Protein AF-A0A652KS49-F1 (afdb_monomer_lite)

Radius of gyration: 15.98 Å; chains: 1; bounding box: 36×39×48 Å

Structure (mmCIF, N/CA/C/O backbone):
data_AF-A0A652KS49-F1
#
_entry.id   AF-A0A652KS49-F1
#
loop_
_atom_site.group_PDB
_atom_site.id
_atom_site.type_symbol
_atom_site.label_atom_id
_atom_site.label_alt_id
_atom_site.label_comp_id
_atom_site.label_asym_id
_atom_site.label_entity_id
_atom_site.label_seq_id
_atom_site.pdbx_PDB_ins_code
_atom_site.Cartn_x
_atom_site.Cartn_y
_atom_site.Cartn_z
_atom_site.occupancy
_atom_site.B_iso_or_equiv
_atom_site.auth_seq_id
_atom_site.auth_comp_id
_atom_site.auth_asym_id
_atom_site.auth_atom_id
_atom_site.pdbx_PDB_model_num
ATOM 1 N N . MET A 1 1 ? -0.482 -14.270 -2.697 1.00 92.31 1 MET A N 1
ATOM 2 C CA . MET A 1 1 ? -0.423 -12.805 -2.480 1.00 92.31 1 MET A CA 1
ATOM 3 C C . MET A 1 1 ? 0.896 -12.266 -3.013 1.00 92.31 1 MET A C 1
ATOM 5 O O . MET A 1 1 ? 1.939 -12.823 -2.681 1.00 92.31 1 MET A O 1
ATOM 9 N N . ALA A 1 2 ? 0.855 -11.197 -3.809 1.00 94.56 2 ALA A N 1
ATOM 10 C CA . ALA A 1 2 ? 2.035 -10.402 -4.150 1.00 94.56 2 ALA A CA 1
ATOM 11 C C . ALA A 1 2 ? 2.218 -9.333 -3.062 1.00 94.56 2 ALA A C 1
ATOM 13 O O . ALA A 1 2 ? 1.375 -8.451 -2.933 1.00 94.56 2 ALA A O 1
ATOM 14 N N . SER A 1 3 ? 3.264 -9.439 -2.242 1.00 92.19 3 SER A N 1
ATOM 15 C CA . SER A 1 3 ? 3.553 -8.474 -1.173 1.00 92.19 3 SER A CA 1
ATOM 16 C C . SER A 1 3 ? 4.806 -7.689 -1.525 1.00 92.19 3 SER A C 1
ATOM 18 O O . SER A 1 3 ? 5.804 -8.290 -1.903 1.00 92.19 3 SER A O 1
ATOM 20 N N . VAL A 1 4 ? 4.770 -6.365 -1.393 1.00 91.38 4 VAL A N 1
ATOM 21 C CA . VAL A 1 4 ? 5.808 -5.482 -1.927 1.00 91.38 4 VAL A CA 1
ATOM 22 C C . VAL A 1 4 ? 6.474 -4.649 -0.824 1.00 91.38 4 VAL A C 1
ATOM 24 O O . VAL A 1 4 ? 5.820 -3.770 -0.244 1.00 91.38 4 VAL A O 1
ATOM 27 N N . PRO A 1 5 ? 7.776 -4.881 -0.548 1.00 89.00 5 PRO A N 1
ATOM 28 C CA . PRO A 1 5 ? 8.578 -6.056 -0.923 1.00 89.00 5 PRO A CA 1
ATOM 29 C C . PRO A 1 5 ? 8.339 -7.229 0.038 1.00 89.00 5 PRO A C 1
ATOM 31 O O . PRO A 1 5 ? 8.331 -7.046 1.259 1.00 89.00 5 PRO A O 1
ATOM 34 N N . ALA A 1 6 ? 8.238 -8.449 -0.484 1.00 84.12 6 ALA A N 1
ATOM 35 C CA . ALA A 1 6 ? 8.034 -9.668 0.297 1.00 84.12 6 ALA A CA 1
ATOM 36 C C . ALA A 1 6 ? 9.229 -9.959 1.220 1.00 84.12 6 ALA A C 1
ATOM 38 O O . ALA A 1 6 ? 9.090 -10.551 2.291 1.00 84.12 6 ALA A O 1
ATOM 39 N N . GLY A 1 7 ? 10.423 -9.520 0.821 1.00 82.00 7 GLY A N 1
ATOM 40 C CA . GLY A 1 7 ? 11.660 -9.648 1.574 1.00 82.00 7 GLY A CA 1
ATOM 41 C C . GLY A 1 7 ? 11.792 -8.696 2.765 1.00 82.00 7 GLY A C 1
ATOM 42 O O . GLY A 1 7 ? 12.672 -8.917 3.600 1.00 82.00 7 GLY A O 1
ATOM 43 N N . HIS A 1 8 ? 10.952 -7.660 2.867 1.00 81.25 8 HIS A N 1
ATOM 44 C CA . HIS A 1 8 ? 11.058 -6.668 3.934 1.00 81.25 8 HIS A CA 1
ATOM 45 C C . HIS A 1 8 ? 10.720 -7.286 5.296 1.00 81.25 8 HIS A C 1
ATOM 47 O O . HIS A 1 8 ? 9.736 -8.014 5.413 1.00 81.25 8 HIS A O 1
ATOM 53 N N . VAL A 1 9 ? 11.492 -6.970 6.346 1.00 81.31 9 VAL A N 1
ATOM 54 C CA . VAL A 1 9 ? 11.323 -7.562 7.695 1.00 81.31 9 VAL A CA 1
ATOM 55 C C . VAL A 1 9 ? 9.883 -7.448 8.205 1.00 81.31 9 VAL A C 1
ATOM 57 O O . VAL A 1 9 ? 9.315 -8.402 8.724 1.00 81.31 9 VAL A O 1
ATOM 60 N N . TYR A 1 10 ? 9.261 -6.303 7.959 1.00 82.50 10 TYR A N 1
ATOM 61 C CA . TYR A 1 10 ? 7.886 -6.021 8.344 1.00 82.50 10 TYR A CA 1
ATOM 62 C C . TYR A 1 10 ? 6.847 -6.839 7.576 1.00 82.50 10 TYR A C 1
ATOM 64 O O . TYR A 1 10 ? 5.877 -7.298 8.166 1.00 82.50 10 TYR A O 1
ATOM 72 N N . VAL A 1 11 ? 7.071 -7.068 6.282 1.00 80.38 11 VAL A N 1
ATOM 73 C CA . VAL A 1 11 ? 6.178 -7.877 5.441 1.00 80.38 11 VAL A CA 1
ATOM 74 C C . VAL A 1 11 ? 6.329 -9.361 5.775 1.00 80.38 11 VAL A C 1
ATOM 76 O O . VAL A 1 11 ? 5.332 -10.073 5.879 1.00 80.38 11 VAL A O 1
ATOM 79 N N . ARG A 1 12 ? 7.560 -9.825 6.027 1.00 83.00 12 ARG A N 1
ATOM 80 C CA . ARG A 1 12 ? 7.830 -11.202 6.466 1.00 83.00 12 ARG A CA 1
ATOM 81 C C . ARG A 1 12 ? 7.133 -11.533 7.777 1.00 83.00 12 ARG A C 1
ATOM 83 O O . ARG A 1 12 ? 6.526 -12.590 7.885 1.00 83.00 12 ARG A O 1
ATOM 90 N N . HIS A 1 13 ? 7.182 -10.630 8.752 1.00 81.56 13 HIS A N 1
ATOM 91 C CA . HIS A 1 13 ? 6.558 -10.858 10.055 1.00 81.56 13 HIS A CA 1
ATOM 92 C C . HIS A 1 13 ? 5.041 -10.596 10.072 1.00 81.56 13 HIS A C 1
ATOM 94 O O . HIS A 1 13 ? 4.424 -10.710 11.126 1.00 81.56 13 HIS A O 1
ATOM 100 N N . CYS A 1 14 ? 4.414 -10.297 8.925 1.00 82.00 14 CYS A N 1
ATOM 101 C CA . CYS A 1 14 ? 2.962 -10.444 8.774 1.00 82.00 14 CYS A CA 1
ATOM 102 C C . CYS A 1 14 ? 2.529 -11.913 8.633 1.00 82.00 14 CYS A C 1
ATOM 104 O O . CYS A 1 14 ? 1.330 -12.179 8.688 1.00 82.00 14 CYS A O 1
ATOM 106 N N . ALA A 1 15 ? 3.458 -12.838 8.368 1.00 82.38 15 ALA A N 1
ATOM 107 C CA . ALA A 1 15 ? 3.162 -14.264 8.321 1.00 82.38 15 ALA A CA 1
ATOM 108 C C . ALA A 1 15 ? 3.027 -14.845 9.727 1.00 82.38 15 ALA A C 1
ATOM 110 O O . ALA A 1 15 ? 3.720 -14.421 10.657 1.00 82.38 15 ALA A O 1
ATOM 111 N N . ASP A 1 16 ? 2.165 -15.850 9.856 1.00 79.56 16 ASP A N 1
ATOM 112 C CA . ASP A 1 16 ? 2.148 -16.683 11.052 1.00 79.56 16 ASP A CA 1
ATOM 113 C C . ASP A 1 16 ? 3.528 -17.364 11.220 1.00 79.56 16 ASP A C 1
ATOM 115 O O . ASP A 1 16 ? 4.018 -17.970 10.259 1.00 79.56 16 ASP A O 1
ATOM 119 N N . PRO A 1 17 ? 4.185 -17.257 12.393 1.00 75.94 17 PRO A N 1
ATOM 120 C CA . PRO A 1 17 ? 5.509 -17.840 12.620 1.00 75.94 17 PRO A CA 1
ATOM 121 C C . PRO A 1 17 ? 5.571 -19.357 12.406 1.00 75.94 17 PRO A C 1
ATOM 123 O O . PRO A 1 17 ? 6.627 -19.869 12.033 1.00 75.94 17 PRO A O 1
ATOM 126 N N . ASP A 1 18 ? 4.454 -20.052 12.621 1.00 79.25 18 ASP A N 1
ATOM 127 C CA . ASP A 1 18 ? 4.315 -21.498 12.456 1.00 79.25 18 ASP A CA 1
ATOM 128 C C . ASP A 1 18 ? 3.815 -21.867 11.044 1.00 79.25 18 ASP A C 1
ATOM 130 O O . ASP A 1 18 ? 3.641 -23.044 10.723 1.00 79.25 18 ASP A O 1
ATOM 134 N N . GLY A 1 19 ? 3.603 -20.873 10.171 1.00 78.19 19 GLY A N 1
ATOM 135 C CA . GLY A 1 19 ? 3.150 -21.059 8.790 1.00 78.19 19 GLY A CA 1
ATOM 136 C C . GLY A 1 19 ? 1.683 -21.476 8.668 1.00 78.19 19 GLY A C 1
ATOM 137 O O . GLY A 1 19 ? 1.270 -21.975 7.621 1.00 78.19 19 GLY A O 1
ATOM 138 N N . ALA A 1 20 ? 0.893 -21.290 9.727 1.00 82.19 20 ALA A N 1
ATOM 139 C CA . ALA A 1 20 ? -0.487 -21.760 9.813 1.00 82.19 20 ALA A CA 1
ATOM 140 C C . ALA A 1 20 ? -1.536 -20.778 9.246 1.00 82.19 20 ALA A C 1
ATOM 142 O O . ALA A 1 20 ? -2.730 -21.067 9.306 1.00 82.19 20 ALA A O 1
ATOM 143 N N . ASP A 1 21 ? -1.125 -19.637 8.673 1.00 86.69 21 ASP A N 1
ATOM 144 C CA . ASP A 1 21 ? -2.053 -18.629 8.128 1.00 86.69 21 ASP A CA 1
ATOM 145 C C . ASP A 1 21 ? -2.710 -19.040 6.798 1.00 86.69 21 ASP A C 1
ATOM 147 O O . ASP A 1 21 ? -3.689 -18.421 6.379 1.00 86.69 21 ASP A O 1
ATOM 151 N N . GLY A 1 22 ? -2.187 -20.070 6.123 1.00 87.62 22 GLY A N 1
ATOM 152 C CA . GLY A 1 22 ? -2.655 -20.492 4.800 1.00 87.62 22 GLY A CA 1
ATOM 153 C C . GLY A 1 22 ? -2.377 -19.469 3.690 1.00 87.62 22 GLY A C 1
ATOM 154 O O . GLY A 1 22 ? -2.933 -19.587 2.598 1.00 87.62 22 GLY A O 1
ATOM 155 N N . VAL A 1 23 ? -1.528 -18.464 3.939 1.00 89.75 23 VAL A N 1
ATOM 156 C CA . VAL A 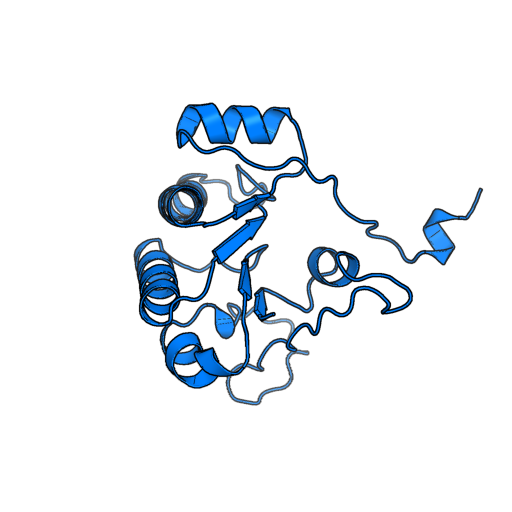1 23 ? -1.238 -17.376 2.998 1.00 89.75 23 VAL A CA 1
ATOM 157 C C . VAL A 1 23 ? 0.097 -17.618 2.298 1.00 89.75 23 VAL A C 1
ATOM 159 O O . VAL A 1 23 ? 1.176 -17.383 2.845 1.00 89.75 23 VAL A O 1
ATOM 162 N N . LEU A 1 24 ? 0.031 -17.989 1.018 1.00 91.06 24 LEU A N 1
ATOM 163 C CA . LEU A 1 24 ? 1.212 -18.033 0.158 1.00 91.06 24 LEU A CA 1
ATOM 164 C C . LEU A 1 24 ? 1.617 -16.615 -0.271 1.00 91.06 24 LEU A C 1
ATOM 166 O O . LEU A 1 24 ? 0.858 -15.911 -0.946 1.00 91.06 24 LEU A O 1
ATOM 170 N N . ARG A 1 25 ? 2.836 -16.207 0.085 1.00 90.62 25 ARG A N 1
ATOM 171 C CA . ARG A 1 25 ? 3.447 -14.943 -0.350 1.00 90.62 25 ARG A CA 1
ATOM 172 C C . ARG A 1 25 ? 4.463 -15.231 -1.448 1.00 90.62 25 ARG A C 1
ATOM 174 O O . ARG A 1 25 ? 5.353 -16.058 -1.260 1.00 90.62 25 ARG A O 1
ATOM 181 N N . LEU A 1 26 ? 4.308 -14.569 -2.592 1.00 92.50 26 LEU A N 1
ATOM 182 C CA . LEU A 1 26 ? 5.242 -14.695 -3.708 1.00 92.50 26 LEU A CA 1
ATOM 183 C C . LEU A 1 26 ? 6.610 -14.128 -3.311 1.00 92.50 26 LEU A C 1
ATOM 185 O O . LEU A 1 26 ? 6.695 -13.146 -2.574 1.00 92.50 26 LEU A O 1
ATOM 189 N N . ALA A 1 27 ? 7.682 -14.750 -3.798 1.00 90.19 27 ALA A N 1
ATOM 190 C CA . ALA A 1 27 ? 9.028 -14.218 -3.621 1.00 90.19 27 ALA A CA 1
ATOM 191 C C . ALA A 1 27 ? 9.223 -12.953 -4.473 1.00 90.19 27 ALA A C 1
ATOM 193 O O . ALA A 1 27 ? 8.671 -12.857 -5.569 1.00 90.19 27 ALA A O 1
ATOM 194 N N . ASP A 1 28 ? 10.048 -12.013 -4.000 1.00 87.50 28 ASP A N 1
ATOM 195 C CA . ASP A 1 28 ? 10.393 -10.820 -4.780 1.00 87.50 28 ASP A CA 1
ATOM 196 C C . ASP A 1 28 ? 11.084 -11.228 -6.098 1.00 87.50 28 ASP A C 1
ATOM 198 O O . ASP A 1 28 ? 12.127 -11.901 -6.054 1.00 87.50 28 ASP A O 1
ATOM 202 N N . PRO A 1 29 ? 10.553 -10.831 -7.274 1.00 85.62 29 PRO A N 1
ATOM 203 C CA . PRO A 1 29 ? 11.194 -11.111 -8.544 1.00 85.62 29 PRO A CA 1
ATOM 204 C C . PRO A 1 29 ? 12.544 -10.405 -8.602 1.00 85.62 29 PRO A C 1
ATOM 206 O O . PRO A 1 29 ? 12.720 -9.284 -8.118 1.00 85.62 29 PRO A O 1
ATOM 209 N N . ARG A 1 30 ? 13.521 -11.067 -9.219 1.00 77.62 30 ARG A N 1
ATOM 210 C CA . ARG A 1 30 ? 14.866 -10.513 -9.376 1.00 77.62 30 ARG A CA 1
ATOM 211 C C . ARG A 1 30 ? 14.904 -9.587 -10.593 1.00 77.62 30 ARG A C 1
ATOM 213 O O . ARG A 1 30 ? 14.567 -10.054 -11.682 1.00 77.62 30 ARG A O 1
ATOM 220 N N . PRO A 1 31 ? 15.382 -8.337 -10.466 1.00 68.44 31 PRO A N 1
ATOM 221 C CA . PRO A 1 31 ? 15.602 -7.480 -11.624 1.00 68.44 31 PRO A CA 1
ATOM 222 C C . PRO A 1 31 ? 16.573 -8.156 -12.604 1.00 68.44 31 PRO A C 1
ATOM 224 O O . PRO A 1 31 ? 17.688 -8.522 -12.225 1.00 68.44 31 PRO A O 1
ATOM 227 N N . ASN A 1 32 ? 16.152 -8.346 -13.858 1.00 63.28 32 ASN A N 1
ATOM 228 C CA . ASN A 1 32 ? 16.978 -8.870 -14.956 1.00 63.28 32 ASN A CA 1
ATOM 229 C C . ASN A 1 32 ? 17.696 -10.211 -14.669 1.00 63.28 32 ASN A C 1
ATOM 231 O O . ASN A 1 32 ? 18.758 -10.475 -15.228 1.00 63.28 32 ASN A O 1
ATOM 235 N N . GLY A 1 33 ? 17.169 -11.051 -13.766 1.00 56.59 33 GLY A N 1
ATOM 236 C CA . GLY A 1 33 ? 17.778 -12.342 -13.405 1.00 56.59 33 GLY A CA 1
ATOM 237 C C . GLY A 1 33 ? 19.082 -12.258 -12.590 1.00 56.59 33 GLY A C 1
ATOM 238 O O . GLY A 1 33 ? 19.685 -13.290 -12.292 1.00 56.59 33 GLY A O 1
ATOM 239 N N . VAL A 1 34 ? 19.515 -11.058 -12.189 1.00 46.44 34 VAL A N 1
ATOM 240 C CA . VAL A 1 34 ? 20.751 -10.830 -11.420 1.00 46.44 34 VAL A CA 1
ATOM 241 C C . VAL A 1 34 ? 20.497 -11.091 -9.922 1.00 46.44 34 VAL A C 1
ATOM 243 O O . VAL A 1 34 ? 19.395 -10.822 -9.435 1.00 46.44 34 VAL A O 1
ATOM 246 N N . PRO A 1 35 ? 21.465 -11.626 -9.145 1.00 44.19 35 PRO A N 1
ATOM 247 C CA . PRO A 1 35 ? 21.273 -11.860 -7.713 1.00 44.19 35 PRO A CA 1
ATOM 248 C C . PRO A 1 35 ? 20.890 -10.575 -6.961 1.00 44.19 35 PRO A C 1
ATOM 250 O O . PRO A 1 35 ? 21.620 -9.585 -7.012 1.00 44.19 35 PRO A O 1
ATOM 253 N N . SER A 1 36 ? 19.795 -10.605 -6.188 1.00 47.12 36 SER A N 1
ATOM 254 C CA . SER A 1 36 ? 19.329 -9.468 -5.365 1.00 47.12 36 SER A CA 1
ATOM 255 C C . SER A 1 36 ? 20.238 -9.159 -4.160 1.00 47.12 36 SER A C 1
ATOM 257 O O . SER A 1 36 ? 19.856 -8.411 -3.265 1.00 47.12 36 SER A O 1
ATOM 259 N N . THR A 1 37 ? 21.434 -9.754 -4.109 1.00 44.31 37 THR A N 1
ATOM 260 C CA . THR A 1 37 ? 22.467 -9.520 -3.092 1.00 44.31 37 THR A CA 1
ATOM 261 C C . THR A 1 37 ? 23.302 -8.272 -3.378 1.00 44.31 37 THR A C 1
ATOM 263 O O . THR A 1 37 ? 24.177 -7.927 -2.586 1.00 44.31 37 THR A O 1
ATOM 266 N N . SER A 1 38 ? 23.080 -7.587 -4.505 1.00 40.66 38 SER A N 1
ATOM 267 C CA . SER A 1 38 ? 23.707 -6.292 -4.759 1.00 40.66 38 SER A CA 1
ATOM 268 C C . SER A 1 38 ? 23.166 -5.251 -3.778 1.00 40.66 38 SER A C 1
ATOM 270 O O . SER A 1 38 ? 21.957 -5.072 -3.696 1.00 40.66 38 SER A O 1
ATOM 272 N N . GLN A 1 39 ? 24.048 -4.486 -3.128 1.00 40.00 39 GLN A N 1
ATOM 273 C CA . GLN A 1 39 ? 23.730 -3.310 -2.290 1.00 40.00 39 GLN A CA 1
ATOM 274 C C . GLN A 1 39 ? 22.968 -2.182 -3.028 1.00 40.00 39 GLN A C 1
ATOM 276 O O . GLN A 1 39 ? 22.803 -1.083 -2.507 1.00 40.00 39 GLN A O 1
ATOM 281 N N . ARG A 1 40 ? 22.547 -2.421 -4.272 1.00 42.50 40 ARG A N 1
ATOM 282 C CA . ARG A 1 40 ? 21.839 -1.479 -5.123 1.00 42.50 40 ARG A CA 1
ATOM 283 C C . ARG A 1 40 ? 20.341 -1.715 -4.921 1.00 42.50 40 ARG A C 1
ATOM 285 O O . ARG A 1 40 ? 19.830 -2.772 -5.282 1.00 42.50 40 ARG A O 1
ATOM 292 N N . TRP A 1 41 ? 19.672 -0.750 -4.297 1.00 53.84 41 TRP A N 1
ATOM 293 C CA . TRP A 1 41 ? 18.221 -0.747 -4.141 1.00 53.84 41 TRP A CA 1
ATOM 294 C C . TRP A 1 41 ? 17.582 -0.518 -5.512 1.00 53.84 41 TRP A C 1
ATOM 296 O O . TRP A 1 41 ? 17.691 0.569 -6.077 1.00 53.84 41 TRP A O 1
ATOM 306 N N . TRP A 1 42 ? 16.966 -1.556 -6.067 1.00 59.50 42 TRP A N 1
ATOM 307 C CA . TRP A 1 42 ? 16.133 -1.447 -7.261 1.00 59.50 42 TRP A CA 1
ATOM 308 C C . TRP A 1 42 ? 14.675 -1.334 -6.819 1.00 59.50 42 TRP A C 1
ATOM 310 O O . TRP A 1 42 ? 14.303 -2.004 -5.849 1.00 59.50 42 TRP A O 1
ATOM 320 N N . PRO A 1 43 ? 13.841 -0.527 -7.498 1.00 71.62 43 PRO A N 1
ATOM 321 C CA . PRO A 1 43 ? 12.413 -0.539 -7.231 1.00 71.62 43 PRO A CA 1
ATOM 322 C C . PRO A 1 43 ? 11.881 -1.974 -7.365 1.00 71.62 43 PRO A C 1
ATOM 324 O O . PRO A 1 43 ? 12.303 -2.679 -8.289 1.00 71.62 43 PRO A O 1
ATOM 327 N N . PRO A 1 44 ? 11.001 -2.437 -6.461 1.00 84.94 44 PRO A N 1
ATOM 328 C CA . PRO A 1 44 ? 10.436 -3.772 -6.565 1.00 84.94 44 PRO A CA 1
ATOM 329 C C . PRO A 1 44 ? 9.798 -3.989 -7.940 1.00 84.94 44 PRO A C 1
ATOM 331 O O . PRO A 1 44 ? 8.960 -3.196 -8.361 1.00 84.94 44 PRO A O 1
ATOM 334 N N . VAL A 1 45 ? 10.177 -5.076 -8.619 1.00 90.75 45 VAL A N 1
ATOM 335 C CA . VAL A 1 45 ? 9.708 -5.405 -9.982 1.00 90.75 45 VAL A CA 1
ATOM 336 C C . VAL A 1 45 ? 8.181 -5.477 -10.049 1.00 90.75 45 VAL A C 1
ATOM 338 O O . VAL A 1 45 ? 7.587 -5.075 -11.038 1.00 90.75 45 VAL A O 1
ATOM 341 N N . MET A 1 46 ? 7.538 -5.917 -8.965 1.00 93.88 46 MET A N 1
ATOM 342 C CA . MET A 1 46 ? 6.079 -5.996 -8.874 1.00 93.88 46 MET A CA 1
ATOM 343 C C . MET A 1 46 ? 5.366 -4.633 -8.974 1.00 93.88 46 MET A C 1
ATOM 345 O O . MET A 1 46 ? 4.153 -4.614 -9.145 1.00 93.88 46 MET A O 1
ATOM 349 N N . LEU A 1 47 ? 6.074 -3.500 -8.842 1.00 94.81 47 LEU A N 1
ATOM 350 C CA . LEU A 1 47 ? 5.493 -2.164 -9.045 1.00 94.81 47 LEU A CA 1
ATOM 351 C C . LEU A 1 47 ? 5.314 -1.806 -10.526 1.00 94.81 47 LEU A C 1
ATOM 353 O O . LEU A 1 47 ? 4.673 -0.800 -10.823 1.00 94.81 47 LEU A O 1
ATOM 357 N N . ASP A 1 48 ? 5.885 -2.595 -11.435 1.00 94.81 48 ASP A N 1
ATOM 358 C CA . ASP A 1 48 ? 5.730 -2.414 -12.871 1.00 94.81 48 ASP A CA 1
ATOM 359 C C . ASP A 1 48 ? 4.332 -2.890 -13.326 1.00 94.81 48 ASP A C 1
ATOM 361 O O . ASP A 1 48 ? 3.972 -4.049 -13.079 1.00 94.81 48 ASP A O 1
ATOM 365 N N . PRO A 1 49 ? 3.527 -2.038 -13.992 1.00 96.56 49 PRO A N 1
ATOM 366 C CA . PRO A 1 49 ? 2.253 -2.445 -14.583 1.00 96.56 49 PRO A CA 1
ATOM 367 C C . PRO A 1 49 ? 2.366 -3.658 -15.517 1.00 96.56 49 PRO A C 1
ATOM 369 O O . PRO A 1 49 ? 1.477 -4.510 -15.498 1.00 96.56 49 PRO A O 1
ATOM 372 N N . ASP A 1 50 ? 3.462 -3.779 -16.274 1.00 96.44 50 ASP A N 1
ATOM 373 C CA . ASP A 1 50 ? 3.664 -4.887 -17.214 1.00 96.44 50 ASP A CA 1
ATOM 374 C C . ASP A 1 50 ? 3.877 -6.215 -16.470 1.00 96.44 50 ASP A C 1
ATOM 376 O O . ASP A 1 50 ? 3.448 -7.278 -16.928 1.00 96.44 50 AS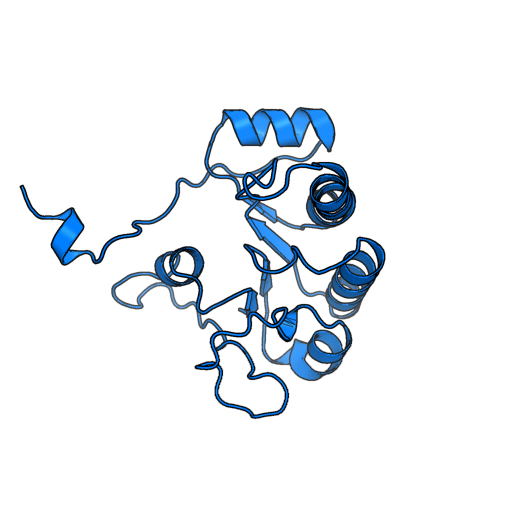P A O 1
ATOM 380 N N . TRP A 1 51 ? 4.478 -6.168 -15.274 1.00 95.69 51 TRP A N 1
ATOM 381 C CA . TRP A 1 51 ? 4.581 -7.339 -14.403 1.00 95.69 51 TRP A CA 1
ATOM 382 C C . TRP A 1 51 ? 3.198 -7.781 -13.922 1.00 95.69 51 TRP A C 1
ATOM 384 O O . TRP A 1 51 ? 2.887 -8.971 -13.941 1.00 95.69 51 TRP A O 1
ATOM 394 N N . VAL A 1 52 ? 2.339 -6.834 -13.531 1.00 97.50 52 VAL A N 1
ATOM 395 C CA . VAL A 1 52 ? 0.955 -7.151 -13.154 1.00 97.50 52 VAL A CA 1
ATOM 396 C C . VAL A 1 52 ? 0.219 -7.789 -14.327 1.00 97.50 52 VAL A C 1
ATOM 398 O O . VAL A 1 52 ? -0.412 -8.825 -14.138 1.00 97.50 52 VAL A O 1
ATOM 401 N N . ASP A 1 53 ? 0.331 -7.229 -15.531 1.00 97.69 53 ASP A N 1
ATOM 402 C CA . ASP A 1 53 ? -0.311 -7.790 -16.721 1.00 97.69 53 ASP A CA 1
ATOM 403 C C . ASP A 1 53 ? 0.128 -9.237 -16.991 1.00 97.69 53 ASP A C 1
ATOM 405 O O . ASP A 1 53 ? -0.719 -10.100 -17.237 1.00 97.69 53 ASP A O 1
ATOM 409 N N . ALA A 1 54 ? 1.425 -9.525 -16.870 1.00 97.19 54 ALA A N 1
ATOM 410 C CA . ALA A 1 54 ? 1.979 -10.854 -17.111 1.00 97.19 54 ALA A CA 1
ATOM 411 C C . ALA A 1 54 ? 1.661 -11.884 -16.009 1.00 97.19 54 ALA A C 1
ATOM 413 O O . ALA A 1 54 ? 1.536 -13.067 -16.313 1.00 97.19 54 ALA A O 1
ATOM 414 N N . HIS A 1 55 ? 1.526 -11.453 -14.751 1.00 96.94 55 HIS A N 1
ATOM 415 C CA . HIS A 1 55 ? 1.476 -12.347 -13.584 1.00 96.94 55 HIS A CA 1
ATOM 416 C C . HIS A 1 55 ? 0.165 -12.277 -12.793 1.00 96.94 55 HIS A C 1
ATOM 418 O O . HIS A 1 55 ? 0.069 -12.854 -11.709 1.00 96.94 55 HIS A O 1
ATOM 424 N N . HIS A 1 56 ? -0.859 -11.575 -13.290 1.00 97.31 56 HIS A N 1
ATOM 425 C CA . HIS A 1 56 ? -2.112 -11.390 -12.556 1.00 97.31 56 HIS A CA 1
ATOM 426 C C . HIS A 1 56 ? -2.756 -12.721 -12.126 1.00 97.31 56 HIS A C 1
ATOM 428 O O . HIS A 1 56 ? -3.354 -12.781 -11.059 1.00 97.31 56 HIS A O 1
ATOM 434 N N . GLU A 1 57 ? -2.620 -13.809 -12.883 1.00 97.62 57 GLU A N 1
ATOM 435 C CA . GLU A 1 57 ? -3.171 -15.123 -12.505 1.00 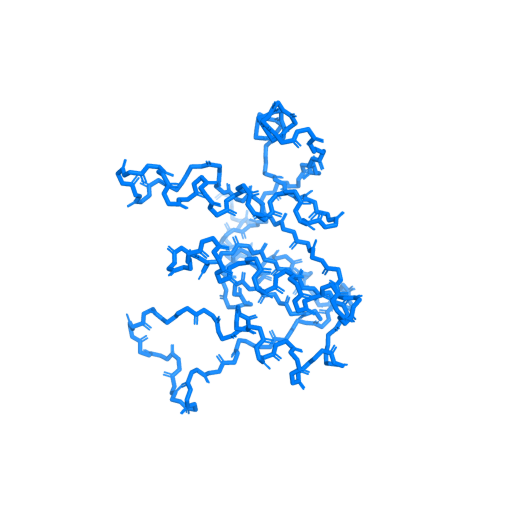97.62 57 GLU A CA 1
ATOM 436 C C . GLU A 1 57 ? -2.431 -15.801 -11.333 1.00 97.62 57 GLU A C 1
ATOM 438 O O . GLU A 1 57 ? -2.965 -16.719 -10.718 1.00 97.62 57 GLU A O 1
ATOM 443 N N . GLU A 1 58 ? -1.237 -15.333 -10.966 1.00 96.88 58 GLU A N 1
ATOM 444 C CA . GLU A 1 58 ? -0.394 -15.941 -9.924 1.00 96.88 58 GLU A CA 1
ATOM 445 C C . GLU A 1 58 ? -0.666 -15.388 -8.516 1.00 96.88 58 GLU A C 1
ATOM 447 O O . GLU A 1 58 ? -0.114 -15.870 -7.520 1.00 96.88 58 GLU A O 1
ATOM 452 N N . PHE A 1 59 ? -1.505 -14.355 -8.400 1.00 97.44 59 PHE A N 1
ATOM 453 C CA . PHE A 1 59 ? -1.873 -13.782 -7.112 1.00 97.44 59 PHE A CA 1
ATOM 454 C C . PHE A 1 59 ? -3.318 -13.293 -7.063 1.00 97.44 59 PHE A C 1
ATOM 456 O O . PHE A 1 59 ? -3.859 -12.739 -8.016 1.00 97.44 59 PHE A O 1
ATOM 463 N N . ASP A 1 60 ? -3.921 -13.414 -5.882 1.00 97.50 60 ASP A N 1
ATOM 464 C CA . ASP A 1 60 ? -5.289 -12.942 -5.639 1.00 97.50 60 ASP A CA 1
ATOM 465 C C . ASP A 1 60 ? -5.347 -11.541 -5.027 1.00 97.50 60 ASP A C 1
ATOM 467 O O . ASP A 1 60 ? -6.362 -10.866 -5.127 1.00 97.50 60 ASP A O 1
ATOM 471 N N . VAL A 1 61 ? -4.272 -11.106 -4.363 1.00 97.56 61 VAL A N 1
ATOM 472 C CA . VAL A 1 61 ? -4.197 -9.835 -3.625 1.00 97.56 61 VAL A CA 1
ATOM 473 C C . VAL A 1 61 ? -2.819 -9.218 -3.813 1.00 97.56 61 VAL A C 1
ATOM 475 O O . VAL A 1 61 ? -1.811 -9.932 -3.723 1.00 97.56 61 VAL A O 1
ATOM 478 N N . PHE A 1 62 ? -2.789 -7.900 -4.014 1.00 98.25 62 PHE A N 1
ATOM 479 C CA . PHE A 1 62 ? -1.571 -7.101 -4.057 1.00 98.25 62 PHE A CA 1
ATOM 480 C C . PHE A 1 62 ? -1.440 -6.281 -2.768 1.00 98.25 62 PHE A C 1
ATOM 482 O O . PHE A 1 62 ? -2.286 -5.439 -2.467 1.00 98.25 62 PHE A O 1
ATOM 489 N N . HIS A 1 63 ? -0.397 -6.534 -1.981 1.00 97.25 63 HIS A N 1
ATOM 490 C CA . HIS A 1 63 ? -0.114 -5.827 -0.734 1.00 97.25 63 HIS A CA 1
ATOM 491 C C . HIS A 1 63 ? 1.080 -4.907 -0.893 1.00 97.25 63 HIS A C 1
ATOM 493 O O . HIS A 1 63 ? 2.214 -5.367 -0.980 1.00 97.25 63 HIS A O 1
ATOM 499 N N . LEU A 1 64 ? 0.825 -3.605 -0.887 1.00 96.62 64 LEU A N 1
ATOM 500 C CA . LEU A 1 64 ? 1.871 -2.596 -0.894 1.00 96.62 64 LEU A CA 1
ATOM 501 C C . LEU A 1 64 ? 2.193 -2.176 0.542 1.00 96.62 64 LEU A C 1
ATOM 503 O O . LEU A 1 64 ? 1.295 -1.812 1.303 1.00 96.62 64 LEU A O 1
ATOM 507 N N . HIS A 1 65 ? 3.473 -2.206 0.904 1.00 93.19 65 HIS A N 1
ATOM 508 C CA . HIS A 1 65 ? 3.946 -1.715 2.199 1.00 93.19 65 HIS A CA 1
ATOM 509 C C . HIS A 1 65 ? 5.097 -0.710 2.023 1.00 93.19 65 HIS A C 1
ATOM 511 O O . HIS A 1 65 ? 5.031 0.378 2.586 1.00 93.19 65 HIS A O 1
ATOM 517 N N . PHE A 1 66 ? 6.101 -1.023 1.191 1.00 90.50 66 PHE A N 1
ATOM 518 C CA . PHE A 1 66 ? 7.274 -0.162 0.951 1.00 90.50 66 PHE A CA 1
ATOM 519 C C . PHE A 1 66 ? 7.773 -0.229 -0.497 1.00 90.50 66 PHE A C 1
ATOM 521 O O . PHE A 1 66 ? 7.251 -0.979 -1.318 1.00 90.50 66 PHE A O 1
ATOM 528 N N . GLY A 1 67 ? 8.843 0.517 -0.792 1.00 88.38 67 GLY A N 1
ATOM 529 C CA . GLY A 1 67 ? 9.642 0.368 -2.011 1.00 88.38 67 GLY A CA 1
ATOM 530 C C . GLY A 1 67 ? 9.146 1.173 -3.204 1.00 88.38 67 GLY A C 1
ATOM 531 O O . GLY A 1 67 ? 9.757 1.122 -4.269 1.00 88.38 67 GLY A O 1
ATOM 532 N N . PHE A 1 68 ? 8.086 1.954 -3.017 1.00 91.25 68 PHE A N 1
ATOM 533 C CA . PHE A 1 68 ? 7.558 2.860 -4.027 1.00 91.25 68 PHE A CA 1
ATOM 534 C C . PHE A 1 68 ? 8.197 4.255 -3.987 1.00 91.25 68 PHE A C 1
ATOM 536 O O . PHE A 1 68 ? 7.832 5.098 -4.793 1.00 91.25 68 PHE A O 1
ATOM 543 N N . ASP A 1 69 ? 9.172 4.509 -3.108 1.00 88.38 69 ASP A N 1
ATOM 544 C CA . ASP A 1 69 ? 9.779 5.837 -2.904 1.00 88.38 69 ASP A CA 1
ATOM 545 C C . ASP A 1 69 ? 10.451 6.421 -4.157 1.00 88.38 69 ASP A C 1
ATOM 547 O O . ASP A 1 69 ? 10.623 7.632 -4.273 1.00 88.38 69 ASP A O 1
ATOM 551 N N . ALA A 1 70 ? 10.853 5.551 -5.088 1.00 86.69 70 ALA A N 1
ATOM 552 C CA . ALA A 1 70 ? 11.431 5.929 -6.375 1.00 86.69 70 ALA A CA 1
ATOM 553 C C . ALA A 1 70 ? 10.380 6.105 -7.489 1.00 86.69 70 ALA A C 1
ATOM 555 O O . ALA A 1 70 ? 10.738 6.476 -8.605 1.00 86.69 70 ALA A O 1
ATOM 556 N N . GLN A 1 71 ? 9.106 5.806 -7.217 1.00 89.94 71 GLN A N 1
ATOM 557 C CA . GLN A 1 71 ? 8.022 5.887 -8.190 1.00 89.94 71 GLN A CA 1
ATOM 558 C C . GLN A 1 71 ? 7.358 7.259 -8.142 1.00 89.94 71 GLN A C 1
ATOM 560 O O . GLN A 1 71 ? 6.991 7.760 -7.080 1.00 89.94 71 GLN A O 1
ATOM 565 N N . GLY A 1 72 ? 7.167 7.852 -9.319 1.00 93.56 72 GLY A N 1
ATOM 566 C CA . GLY A 1 72 ? 6.321 9.032 -9.466 1.00 93.56 72 GLY A CA 1
ATOM 567 C C . GLY A 1 72 ? 4.827 8.684 -9.390 1.00 93.56 72 GLY A C 1
ATOM 568 O O . GLY A 1 72 ? 4.452 7.523 -9.591 1.00 93.56 72 GLY A O 1
ATOM 569 N N . PRO A 1 73 ? 3.952 9.680 -9.164 1.00 96.94 73 PRO A N 1
ATOM 570 C CA . PRO A 1 73 ? 2.506 9.469 -9.076 1.00 96.94 73 PRO A CA 1
ATOM 571 C C . PRO A 1 73 ? 1.914 8.835 -10.344 1.00 96.94 73 PRO A C 1
ATOM 573 O O . PRO A 1 73 ? 1.062 7.959 -10.234 1.00 96.94 73 PRO A O 1
ATOM 576 N N . ASP A 1 74 ? 2.410 9.192 -11.534 1.00 97.81 74 ASP A N 1
ATOM 577 C CA . ASP A 1 74 ? 1.933 8.619 -12.803 1.00 97.81 74 ASP A CA 1
ATOM 578 C C . ASP A 1 74 ? 2.225 7.114 -12.911 1.00 97.81 74 ASP A C 1
ATOM 580 O O . ASP A 1 74 ? 1.372 6.340 -13.345 1.00 97.81 74 ASP A O 1
ATOM 584 N N . ALA A 1 75 ? 3.404 6.675 -12.454 1.00 96.81 75 ALA A N 1
ATOM 585 C CA . ALA A 1 75 ? 3.765 5.258 -12.425 1.00 96.81 75 ALA A CA 1
ATOM 586 C C . ALA A 1 75 ? 2.882 4.479 -11.434 1.00 96.81 75 ALA A C 1
ATOM 588 O O . ALA A 1 75 ? 2.396 3.392 -11.744 1.00 96.81 75 ALA A O 1
ATOM 589 N N . LEU A 1 76 ? 2.597 5.064 -10.266 1.00 98.12 76 LEU A N 1
ATOM 590 C CA . LEU A 1 76 ? 1.688 4.469 -9.282 1.00 98.12 76 LEU A CA 1
ATOM 591 C C . LEU A 1 76 ? 0.242 4.421 -9.783 1.00 98.12 76 LEU A C 1
ATOM 593 O O . LEU A 1 76 ? -0.463 3.441 -9.539 1.00 98.12 76 LEU A O 1
ATOM 597 N N . ALA A 1 77 ? -0.200 5.439 -10.521 1.00 98.62 77 ALA A N 1
ATOM 598 C CA . ALA A 1 77 ? -1.517 5.454 -11.141 1.00 98.62 77 ALA A CA 1
ATOM 599 C C . ALA A 1 77 ? -1.632 4.363 -12.217 1.00 98.62 77 ALA A C 1
ATOM 601 O O . ALA A 1 77 ? -2.654 3.677 -12.283 1.00 98.62 77 ALA A O 1
ATOM 602 N N . ALA A 1 78 ? -0.575 4.150 -13.008 1.00 98.56 78 ALA A N 1
ATOM 603 C CA . ALA A 1 78 ? -0.508 3.067 -13.983 1.00 98.56 78 ALA A CA 1
ATOM 604 C C . ALA A 1 78 ? -0.560 1.682 -13.313 1.00 98.56 78 ALA A C 1
ATOM 606 O O . ALA A 1 78 ? -1.318 0.819 -13.760 1.00 98.56 78 ALA A O 1
ATOM 607 N N . LEU A 1 79 ? 0.157 1.490 -12.199 1.00 98.44 79 LEU A N 1
ATOM 608 C CA . LEU A 1 79 ? 0.104 0.257 -11.406 1.00 98.44 79 LEU A CA 1
ATOM 609 C C . LEU A 1 79 ? -1.316 -0.010 -10.889 1.00 98.44 79 LEU A C 1
ATOM 611 O O . LEU A 1 79 ? -1.863 -1.095 -11.080 1.00 98.44 79 LEU A O 1
ATOM 615 N N . VAL A 1 80 ? -1.947 0.996 -10.277 1.00 98.69 80 VAL A N 1
ATOM 616 C CA . VAL A 1 80 ? -3.333 0.902 -9.792 1.00 98.69 80 VAL A CA 1
ATOM 617 C C . VAL A 1 80 ? -4.292 0.568 -10.936 1.00 98.69 80 VAL A C 1
ATOM 619 O O . VAL A 1 80 ? -5.197 -0.250 -10.768 1.00 98.69 80 VAL A O 1
ATOM 622 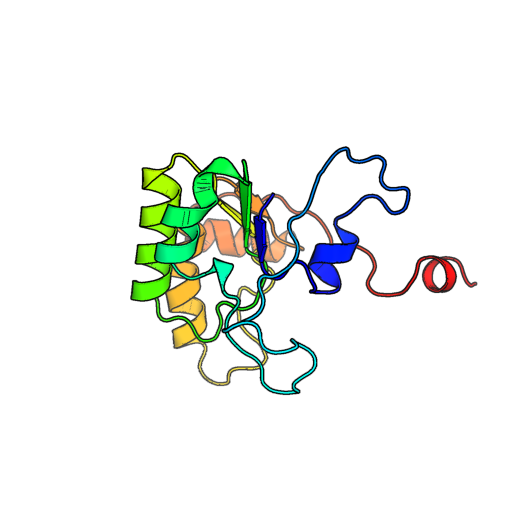N N . ALA A 1 81 ? -4.110 1.184 -12.106 1.00 98.75 81 ALA A N 1
ATOM 623 C CA . ALA A 1 81 ? -4.935 0.912 -13.276 1.00 98.75 81 ALA A CA 1
ATOM 624 C C . ALA A 1 81 ? -4.772 -0.534 -13.774 1.00 98.75 81 ALA A C 1
ATOM 626 O O . ALA A 1 81 ? -5.772 -1.160 -14.131 1.00 98.75 81 ALA A O 1
ATOM 627 N N . ALA A 1 82 ? -3.553 -1.081 -13.762 1.00 98.69 82 ALA A N 1
ATOM 628 C CA . ALA A 1 82 ? -3.296 -2.479 -14.102 1.00 98.69 82 ALA A CA 1
ATOM 629 C C . ALA A 1 82 ? -3.962 -3.448 -13.116 1.00 98.69 82 ALA A C 1
ATOM 631 O O . ALA A 1 82 ? -4.673 -4.361 -13.536 1.00 98.69 82 ALA A O 1
ATOM 632 N N . LEU A 1 83 ? -3.836 -3.198 -11.810 1.00 98.69 83 LEU A N 1
ATOM 633 C CA . LEU A 1 83 ? -4.503 -4.004 -10.783 1.00 98.69 83 LEU A CA 1
ATOM 634 C C . LEU A 1 83 ? -6.026 -4.001 -10.964 1.00 98.69 83 LEU A C 1
ATOM 636 O O . LEU A 1 83 ? -6.652 -5.060 -10.980 1.00 98.69 83 LEU A O 1
ATOM 640 N N . ARG A 1 84 ? -6.626 -2.826 -11.190 1.00 98.44 84 ARG A N 1
ATOM 641 C CA . ARG A 1 84 ? -8.073 -2.697 -11.431 1.00 98.44 84 ARG A CA 1
ATOM 642 C C . ARG A 1 84 ? -8.528 -3.418 -12.695 1.00 98.44 84 ARG A C 1
ATOM 644 O O . ARG A 1 84 ? -9.568 -4.069 -12.666 1.00 98.44 84 ARG A O 1
ATOM 651 N N . ARG A 1 85 ? -7.758 -3.320 -13.784 1.00 98.56 85 ARG A N 1
ATOM 652 C CA . ARG A 1 85 ? -8.046 -4.001 -15.057 1.00 98.56 85 ARG A CA 1
ATOM 653 C C . ARG A 1 85 ? -8.173 -5.516 -14.878 1.00 98.56 85 ARG A C 1
ATOM 655 O O . ARG A 1 85 ? -9.054 -6.111 -15.488 1.00 98.56 85 ARG A O 1
ATOM 662 N N . HIS A 1 86 ? -7.361 -6.105 -14.001 1.00 98.50 86 HIS A N 1
ATOM 663 C CA . HIS A 1 86 ? -7.368 -7.543 -13.701 1.00 98.50 86 HIS A CA 1
ATOM 664 C C . HIS A 1 86 ? -8.172 -7.926 -12.454 1.00 98.50 86 HIS A C 1
ATOM 666 O O . HIS A 1 86 ? -8.080 -9.059 -11.981 1.00 98.50 86 HIS A O 1
ATOM 672 N N . GLY A 1 87 ? -8.941 -6.990 -11.887 1.00 98.19 87 GLY A N 1
ATOM 673 C CA . GLY A 1 87 ? -9.746 -7.232 -10.688 1.00 98.19 87 GLY A CA 1
ATOM 674 C C . GLY A 1 87 ? -8.924 -7.606 -9.452 1.00 98.19 87 GLY A C 1
ATOM 675 O O . GLY A 1 87 ? -9.414 -8.337 -8.592 1.00 98.19 87 GLY A O 1
ATOM 676 N N . LYS A 1 88 ? -7.671 -7.146 -9.360 1.00 98.44 88 LYS A N 1
ATOM 677 C CA . LYS A 1 88 ? -6.766 -7.449 -8.250 1.00 98.44 88 LYS A CA 1
ATOM 678 C C . LYS A 1 88 ? -6.899 -6.400 -7.145 1.00 98.44 88 LYS A C 1
ATOM 680 O O . LYS A 1 88 ? -6.533 -5.247 -7.376 1.00 98.44 88 LYS A O 1
ATOM 685 N N . PRO A 1 89 ? -7.399 -6.764 -5.950 1.00 98.38 89 PRO A N 1
ATOM 686 C CA . PRO A 1 89 ? -7.535 -5.826 -4.850 1.00 98.38 89 PRO A CA 1
ATOM 687 C C . PRO A 1 89 ? -6.170 -5.347 -4.350 1.00 98.38 89 PRO A C 1
ATOM 689 O O . PRO A 1 89 ? -5.247 -6.144 -4.137 1.00 98.38 89 PRO A O 1
ATOM 692 N N . LEU A 1 90 ? -6.082 -4.041 -4.104 1.00 98.69 90 LEU A N 1
ATOM 693 C CA . LEU A 1 90 ? -4.938 -3.380 -3.495 1.00 98.69 90 LEU A CA 1
ATOM 694 C C . LEU A 1 90 ? -5.163 -3.228 -1.987 1.00 98.69 90 LEU A C 1
ATOM 696 O O . LEU A 1 90 ? -6.025 -2.471 -1.532 1.00 98.69 90 LEU A O 1
ATOM 700 N N . VAL A 1 91 ? -4.333 -3.907 -1.202 1.00 98.19 91 VAL A N 1
ATOM 701 C CA . VAL A 1 91 ? -4.183 -3.659 0.233 1.00 98.19 91 VAL A CA 1
ATOM 702 C C . VAL A 1 91 ? -2.962 -2.772 0.421 1.00 98.19 91 VAL A C 1
ATOM 704 O O . VAL A 1 91 ? -1.860 -3.155 0.038 1.00 98.19 91 VAL A O 1
ATOM 707 N N . TYR A 1 92 ? -3.132 -1.600 1.021 1.00 98.12 92 TYR A N 1
ATOM 708 C CA . TYR A 1 92 ? -2.020 -0.698 1.301 1.00 98.12 92 TYR A CA 1
ATOM 709 C C . TYR A 1 92 ? -1.826 -0.530 2.807 1.00 98.12 92 TYR A C 1
ATOM 711 O O . TYR A 1 92 ? -2.729 -0.076 3.513 1.00 98.12 92 TYR A O 1
ATOM 719 N N . THR A 1 93 ? -0.637 -0.882 3.299 1.00 96.38 93 THR A N 1
ATOM 720 C CA . THR A 1 93 ? -0.203 -0.499 4.643 1.00 96.38 93 THR A CA 1
ATOM 721 C C . THR A 1 93 ? 0.4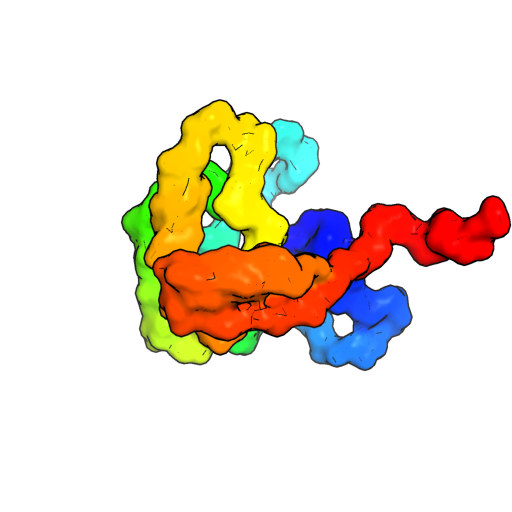88 0.858 4.565 1.00 96.38 93 THR A C 1
ATOM 723 O O . THR A 1 93 ? 1.650 0.951 4.174 1.00 96.38 93 THR A O 1
ATOM 726 N N . ALA A 1 94 ? -0.225 1.908 4.970 1.00 95.56 94 ALA A N 1
ATOM 727 C CA . ALA A 1 94 ? 0.307 3.254 5.136 1.00 95.56 94 ALA A CA 1
ATOM 728 C C . ALA A 1 94 ? 1.195 3.300 6.387 1.00 95.56 94 ALA A C 1
ATOM 730 O O . ALA A 1 94 ? 0.759 3.709 7.470 1.00 95.56 94 ALA A O 1
ATOM 731 N N . HIS A 1 95 ? 2.426 2.810 6.227 1.00 92.50 95 HIS A N 1
ATOM 732 C CA . HIS A 1 95 ? 3.439 2.802 7.277 1.00 92.50 95 HIS A CA 1
ATOM 733 C C . HIS A 1 95 ? 3.855 4.227 7.643 1.00 92.50 95 HIS A C 1
ATOM 735 O O . HIS A 1 95 ? 3.812 4.609 8.810 1.00 92.50 95 HIS A O 1
ATOM 741 N N . ASP A 1 96 ? 4.168 5.024 6.622 1.00 91.94 96 ASP A N 1
ATOM 742 C CA . ASP A 1 96 ? 4.604 6.404 6.769 1.00 91.94 96 ASP A CA 1
ATOM 743 C C . ASP A 1 96 ? 3.593 7.339 6.102 1.00 91.94 96 ASP A C 1
ATOM 745 O O . ASP A 1 96 ? 3.392 7.294 4.889 1.00 91.94 96 ASP A O 1
ATOM 749 N N . LEU A 1 97 ? 2.986 8.246 6.872 1.00 93.19 97 LEU A N 1
ATOM 750 C CA . LEU A 1 97 ? 2.267 9.402 6.306 1.00 93.19 97 LEU A CA 1
ATOM 751 C C . LEU A 1 97 ? 3.218 10.543 5.919 1.00 93.19 97 LEU A C 1
ATOM 753 O O . LEU A 1 97 ? 2.846 11.476 5.209 1.00 93.19 97 LEU A O 1
ATOM 757 N N . ARG A 1 98 ? 4.462 10.454 6.392 1.00 90.62 98 ARG A N 1
ATOM 758 C CA . ARG A 1 98 ? 5.588 11.303 6.034 1.00 90.62 98 ARG A CA 1
ATOM 759 C C . ARG A 1 98 ? 6.824 10.422 5.991 1.00 90.62 98 ARG A C 1
ATOM 761 O O . ARG A 1 98 ? 7.189 9.875 7.024 1.00 90.62 98 ARG A O 1
ATOM 768 N N . ASN A 1 99 ? 7.486 10.344 4.840 1.00 86.88 99 ASN A N 1
ATOM 769 C CA . ASN A 1 99 ? 8.774 9.671 4.754 1.00 86.88 99 ASN A CA 1
ATOM 770 C C . ASN A 1 99 ? 9.821 10.459 5.583 1.00 86.88 99 ASN A C 1
ATOM 772 O O . ASN A 1 99 ? 10.097 11.624 5.261 1.00 86.88 99 ASN A O 1
ATOM 776 N N . PRO A 1 100 ? 10.387 9.874 6.659 1.00 85.75 100 PRO A N 1
ATOM 777 C CA . PRO A 1 100 ? 11.336 10.560 7.538 1.00 85.75 100 PRO A CA 1
ATOM 778 C C . PRO A 1 100 ? 12.733 10.702 6.918 1.00 85.75 100 PRO A C 1
ATOM 780 O O . PRO A 1 100 ? 13.549 11.480 7.408 1.00 85.75 100 PRO A O 1
ATOM 783 N N . HIS A 1 101 ? 13.019 9.969 5.841 1.00 82.81 101 HIS A N 1
ATOM 784 C CA . HIS A 1 101 ? 14.304 9.987 5.144 1.00 82.81 101 HIS A CA 1
ATOM 785 C C . HIS A 1 101 ? 14.369 11.047 4.037 1.00 82.81 101 HIS A C 1
ATOM 787 O O . HIS A 1 101 ? 15.428 11.252 3.445 1.00 82.81 101 HIS A O 1
ATOM 793 N N . GLN A 1 102 ? 13.258 11.738 3.764 1.00 83.69 102 GLN A N 1
ATOM 794 C CA . GLN A 1 102 ? 13.161 12.769 2.737 1.00 83.69 102 GLN A CA 1
ATOM 795 C C . GLN A 1 102 ? 12.924 14.148 3.365 1.00 83.69 102 GLN A C 1
ATOM 797 O O . GLN A 1 102 ? 11.973 14.371 4.125 1.00 83.69 102 GLN A O 1
ATOM 802 N N . ALA A 1 103 ? 13.799 15.098 3.024 1.00 88.75 103 ALA A N 1
ATOM 803 C CA . ALA A 1 103 ? 13.683 16.482 3.478 1.00 88.75 103 ALA A CA 1
ATOM 804 C C . ALA A 1 103 ? 12.425 17.158 2.907 1.00 88.75 103 ALA A C 1
ATOM 806 O O . ALA A 1 103 ? 11.683 17.813 3.644 1.00 88.75 103 ALA A O 1
ATOM 807 N N . ASP A 1 104 ? 12.157 16.940 1.619 1.00 91.50 104 ASP A N 1
ATOM 808 C CA . ASP A 1 104 ? 10.938 17.384 0.950 1.00 91.50 104 ASP A CA 1
ATOM 809 C C . ASP A 1 104 ? 9.817 16.340 1.128 1.00 91.50 104 ASP A C 1
ATOM 811 O O . ASP A 1 104 ? 9.995 15.191 0.720 1.00 91.50 104 ASP A O 1
ATOM 815 N N . PRO A 1 105 ? 8.668 16.692 1.738 1.00 89.94 105 PRO A N 1
ATOM 816 C CA . PRO A 1 105 ? 7.513 15.798 1.802 1.00 89.94 105 PRO A CA 1
ATOM 817 C C . PRO A 1 105 ? 6.785 15.604 0.470 1.00 89.94 105 PRO A C 1
ATOM 819 O O . PRO A 1 105 ? 6.009 14.654 0.364 1.00 89.94 105 PRO A O 1
ATOM 822 N N . GLY A 1 106 ? 6.953 16.515 -0.492 1.00 94.50 106 GLY A N 1
ATOM 823 C CA . GLY A 1 106 ? 6.137 16.603 -1.702 1.00 94.50 106 GLY A CA 1
ATOM 824 C C . GLY A 1 106 ? 6.021 15.284 -2.471 1.00 94.50 106 GLY A C 1
ATOM 825 O O . GLY A 1 106 ? 4.896 14.840 -2.703 1.00 94.50 106 GLY A O 1
ATOM 826 N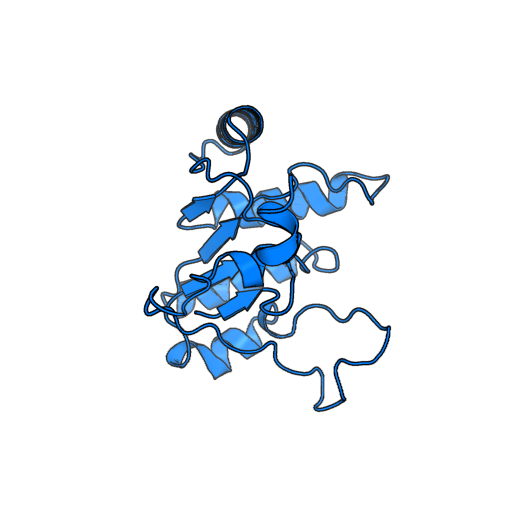 N . PRO A 1 107 ? 7.138 14.611 -2.808 1.00 93.44 107 PRO A N 1
ATOM 827 C CA . PRO A 1 107 ? 7.103 13.353 -3.552 1.00 93.44 107 PRO A CA 1
ATOM 828 C C . PRO A 1 107 ? 6.315 12.245 -2.844 1.00 93.44 107 PRO A C 1
ATOM 830 O O . PRO A 1 107 ? 5.472 11.595 -3.461 1.00 93.44 107 PRO A O 1
ATOM 833 N N . HIS A 1 108 ? 6.534 12.059 -1.537 1.00 94.56 108 HIS A N 1
ATOM 834 C CA . HIS A 1 108 ? 5.821 11.040 -0.762 1.00 94.56 108 HIS A CA 1
ATOM 835 C C . HIS A 1 108 ? 4.330 11.353 -0.651 1.00 94.56 108 HIS A C 1
ATOM 837 O O . HIS A 1 108 ? 3.500 10.471 -0.841 1.00 94.56 108 HIS A O 1
ATOM 843 N N . LEU A 1 109 ? 3.974 12.614 -0.389 1.00 95.75 109 LEU A N 1
ATOM 844 C CA . LEU A 1 109 ? 2.573 13.033 -0.338 1.00 95.75 109 LEU A CA 1
ATOM 845 C C . LEU A 1 109 ? 1.864 12.798 -1.678 1.00 95.75 109 LEU A C 1
ATOM 847 O O . LEU A 1 109 ? 0.777 12.229 -1.681 1.00 95.75 109 LEU A O 1
ATOM 851 N N . ALA A 1 110 ? 2.507 13.129 -2.801 1.00 96.75 110 ALA A N 1
ATOM 852 C CA . ALA A 1 110 ? 1.956 12.875 -4.131 1.00 96.75 110 ALA A CA 1
ATOM 853 C C . ALA A 1 110 ? 1.738 11.375 -4.401 1.00 96.75 110 ALA A C 1
ATOM 855 O O . ALA A 1 110 ? 0.753 10.996 -5.032 1.00 96.75 110 ALA A O 1
ATOM 856 N N . ALA A 1 111 ? 2.615 10.503 -3.894 1.00 96.94 111 ALA A N 1
ATOM 857 C CA . ALA A 1 111 ? 2.400 9.059 -3.949 1.00 96.94 111 ALA A CA 1
ATOM 858 C C . ALA A 1 111 ? 1.190 8.620 -3.100 1.00 96.94 111 ALA A C 1
ATOM 860 O O . ALA A 1 111 ? 0.370 7.819 -3.557 1.00 96.94 111 ALA A O 1
ATOM 861 N N . LEU A 1 112 ? 1.036 9.164 -1.886 1.00 97.94 112 LEU A N 1
ATOM 862 C CA . LEU A 1 112 ? -0.113 8.873 -1.019 1.00 97.94 112 LEU A CA 1
ATOM 863 C C . LEU A 1 112 ? -1.441 9.340 -1.630 1.00 97.94 112 LEU A C 1
ATOM 865 O O . LEU A 1 112 ? -2.431 8.616 -1.525 1.00 97.94 112 LEU A O 1
ATOM 869 N N . ASP A 1 113 ? -1.451 10.483 -2.319 1.00 98.25 113 ASP A N 1
ATOM 870 C CA . ASP A 1 113 ? -2.625 11.007 -3.031 1.00 98.25 113 ASP A CA 1
ATOM 871 C C . ASP A 1 113 ? -3.117 10.074 -4.147 1.00 98.25 113 ASP A C 1
ATOM 873 O O . ASP A 1 113 ? -4.294 10.106 -4.508 1.00 98.25 113 ASP A O 1
ATOM 877 N N . VAL A 1 114 ? -2.253 9.189 -4.652 1.00 98.62 114 VAL A N 1
ATOM 878 C CA . VAL A 1 114 ? -2.631 8.128 -5.593 1.00 98.62 114 VAL A CA 1
ATOM 879 C C . VAL A 1 114 ? -3.056 6.861 -4.850 1.00 98.62 114 VAL A C 1
ATOM 881 O O . VAL A 1 114 ? -4.127 6.309 -5.108 1.00 98.62 114 VAL A O 1
ATOM 884 N N . LEU A 1 115 ? -2.226 6.384 -3.923 1.00 98.50 115 LEU A N 1
ATOM 885 C CA . LEU A 1 115 ? -2.375 5.059 -3.316 1.00 98.50 115 LEU A CA 1
ATOM 886 C C . LEU A 1 115 ? -3.520 4.983 -2.302 1.00 98.50 115 LEU A C 1
ATOM 888 O O . LEU A 1 115 ? -4.275 4.009 -2.301 1.00 98.50 115 LEU A O 1
ATOM 892 N N . VAL A 1 116 ? -3.677 6.000 -1.448 1.00 98.62 116 VAL A N 1
ATOM 893 C CA . VAL A 1 116 ? -4.679 5.987 -0.372 1.00 98.62 116 VAL A CA 1
ATOM 894 C C . VAL A 1 116 ? -6.104 5.959 -0.939 1.00 98.62 116 VAL A C 1
ATOM 896 O O . VAL A 1 116 ? -6.891 5.103 -0.521 1.00 98.62 116 VAL A O 1
ATOM 899 N N . PRO A 1 117 ? -6.470 6.802 -1.925 1.00 98.50 117 PRO A N 1
ATOM 900 C CA . PRO A 1 117 ? -7.783 6.713 -2.558 1.00 98.50 117 PRO A CA 1
ATOM 901 C C . PRO A 1 117 ? -7.954 5.457 -3.419 1.00 98.50 117 PRO A C 1
ATOM 903 O O . PRO A 1 117 ? -9.081 5.005 -3.627 1.00 98.50 117 PRO A O 1
ATOM 906 N N . ALA A 1 118 ? -6.867 4.886 -3.939 1.00 98.31 118 ALA A N 1
ATOM 907 C CA . ALA A 1 118 ? -6.937 3.717 -4.803 1.00 98.31 118 ALA A CA 1
ATOM 908 C C . ALA A 1 118 ? -7.151 2.396 -4.059 1.00 98.31 118 ALA A C 1
ATOM 910 O O . ALA A 1 118 ? -7.797 1.511 -4.618 1.00 98.31 118 ALA A O 1
ATOM 911 N N . ALA A 1 119 ? -6.620 2.268 -2.841 1.00 98.50 119 ALA A N 1
ATOM 912 C CA . ALA A 1 119 ? -6.614 1.016 -2.097 1.00 98.50 119 ALA A CA 1
ATOM 913 C C . ALA A 1 119 ? -8.026 0.527 -1.744 1.00 98.50 119 ALA A C 1
ATOM 915 O O . ALA A 1 119 ? -8.871 1.293 -1.275 1.00 98.50 119 ALA A O 1
ATOM 916 N N . ASP A 1 120 ? -8.266 -0.772 -1.889 1.00 98.56 120 ASP A N 1
ATOM 917 C CA . ASP A 1 120 ? -9.494 -1.438 -1.450 1.00 98.56 120 ASP A CA 1
ATOM 918 C C . ASP A 1 120 ? -9.519 -1.610 0.070 1.00 98.56 120 ASP A C 1
ATOM 920 O O . ASP A 1 120 ? -10.577 -1.553 0.707 1.00 98.56 120 ASP A O 1
ATOM 924 N N . ARG A 1 121 ? -8.341 -1.802 0.674 1.00 98.19 121 ARG A N 1
ATOM 925 C CA . ARG A 1 121 ? -8.152 -1.834 2.126 1.00 98.19 121 ARG A CA 1
ATOM 926 C C . ARG A 1 121 ? -6.918 -1.043 2.522 1.00 98.19 121 ARG A C 1
ATOM 928 O O . ARG A 1 121 ? -5.848 -1.208 1.944 1.00 98.19 121 ARG A O 1
ATOM 935 N N . LEU A 1 122 ? -7.086 -0.219 3.550 1.00 98.12 122 LEU A N 1
ATOM 936 C CA . LEU A 1 122 ? -6.018 0.561 4.156 1.00 98.12 122 LEU A CA 1
ATOM 937 C C . LEU A 1 122 ? -5.719 0.019 5.542 1.00 98.12 122 LEU A C 1
ATOM 939 O O . LEU A 1 122 ? -6.631 -0.191 6.345 1.00 98.12 122 LEU A O 1
ATOM 943 N N . ILE A 1 123 ? -4.438 -0.174 5.814 1.00 97.06 123 ILE A N 1
ATOM 944 C CA . ILE A 1 123 ? -3.909 -0.531 7.124 1.00 97.06 123 ILE A CA 1
ATOM 945 C C . ILE A 1 123 ? -2.983 0.598 7.567 1.00 97.06 123 ILE A C 1
ATOM 947 O O . ILE A 1 123 ? -2.250 1.165 6.761 1.00 97.06 123 ILE A O 1
ATOM 951 N N . THR A 1 124 ? -3.001 0.929 8.849 1.00 96.56 124 THR A N 1
ATOM 952 C CA . THR A 1 124 ? -2.011 1.816 9.463 1.00 96.56 124 THR A CA 1
ATOM 953 C C . THR A 1 124 ? -1.697 1.348 10.879 1.00 96.56 124 THR A C 1
ATOM 955 O O . THR A 1 124 ? -2.363 0.462 11.411 1.00 96.56 124 THR A O 1
ATOM 958 N N . LEU A 1 125 ? -0.662 1.916 11.491 1.00 94.06 125 LEU A N 1
ATOM 959 C CA . LEU A 1 125 ? -0.080 1.378 12.721 1.00 94.06 125 LEU A CA 1
ATOM 960 C C . LEU A 1 125 ? -0.620 2.031 13.992 1.00 94.06 125 LEU A C 1
ATOM 962 O O . LEU A 1 125 ? -0.480 1.471 15.077 1.00 94.06 125 LEU A O 1
ATOM 966 N N . THR A 1 126 ? -1.217 3.219 13.882 1.00 94.44 126 THR A N 1
ATOM 967 C CA . THR A 1 126 ? -1.690 3.973 15.048 1.00 94.44 126 THR A CA 1
ATOM 968 C C . THR A 1 126 ? -3.060 4.604 14.806 1.00 94.44 126 THR A C 1
ATOM 970 O O . THR A 1 126 ? -3.383 4.964 13.671 1.00 94.44 126 THR A O 1
ATOM 973 N N . PRO A 1 127 ? -3.861 4.820 15.867 1.00 96.44 127 PRO A N 1
ATOM 974 C CA . PRO A 1 127 ? -5.109 5.572 15.757 1.00 96.44 127 PRO A CA 1
ATOM 975 C C . PRO A 1 127 ? -4.909 7.005 15.248 1.00 96.44 127 PRO A C 1
ATOM 977 O O . PRO A 1 127 ? -5.737 7.503 14.493 1.00 96.44 127 PRO A O 1
ATOM 980 N N . GLY A 1 128 ? -3.796 7.655 15.615 1.00 97.19 128 GLY A N 1
ATOM 981 C CA . GLY A 1 128 ? -3.466 9.001 15.139 1.00 97.19 128 GLY A CA 1
ATOM 982 C C . GLY A 1 128 ? -3.261 9.042 13.625 1.00 97.19 128 GLY A C 1
ATOM 983 O O . GLY A 1 128 ? -3.850 9.876 12.946 1.00 97.19 128 GLY A O 1
ATOM 984 N N . ALA A 1 129 ? -2.511 8.084 13.075 1.00 96.50 129 ALA A N 1
ATOM 985 C CA . ALA A 1 129 ? -2.358 7.962 11.628 1.00 96.50 129 ALA A CA 1
ATOM 986 C C . ALA A 1 129 ? -3.692 7.638 10.931 1.00 96.50 129 ALA A C 1
ATOM 988 O O . ALA A 1 129 ? -3.975 8.186 9.870 1.00 96.50 129 ALA A O 1
ATOM 989 N N . ALA A 1 130 ? -4.553 6.814 11.537 1.00 98.00 130 ALA A N 1
ATOM 990 C CA . ALA A 1 130 ? -5.883 6.544 10.986 1.00 98.00 130 ALA A CA 1
ATOM 991 C C . ALA A 1 130 ? -6.761 7.806 10.937 1.00 98.00 130 ALA A C 1
ATOM 993 O O . ALA A 1 130 ? -7.457 8.025 9.945 1.00 98.00 130 ALA A O 1
ATOM 994 N N . ALA A 1 131 ? -6.697 8.652 11.970 1.00 98.44 131 ALA A N 1
ATOM 995 C CA . ALA A 1 131 ? -7.399 9.932 12.001 1.00 98.44 131 ALA A CA 1
ATOM 996 C C . ALA A 1 131 ? -6.882 10.896 10.921 1.00 98.44 131 ALA A C 1
ATOM 998 O O . ALA A 1 131 ? -7.684 11.510 10.221 1.00 98.44 131 ALA A O 1
ATOM 999 N N . GLU A 1 132 ? -5.564 10.975 10.723 1.00 98.31 132 GLU A N 1
ATOM 1000 C CA . GLU A 1 132 ? -4.962 11.767 9.642 1.00 98.31 132 GLU A CA 1
ATOM 1001 C C . GLU A 1 132 ? -5.380 11.261 8.255 1.00 98.31 132 GLU A C 1
ATOM 1003 O O . GLU A 1 132 ? -5.704 12.063 7.378 1.00 98.31 132 GLU A O 1
ATOM 1008 N N . ILE A 1 133 ? -5.435 9.938 8.056 1.00 98.38 133 ILE A N 1
ATOM 1009 C CA . ILE A 1 133 ? -5.898 9.351 6.793 1.00 98.38 133 ILE A CA 1
ATOM 1010 C C . ILE A 1 133 ? -7.358 9.732 6.516 1.00 98.38 133 ILE A C 1
ATOM 1012 O O . ILE A 1 133 ? -7.699 10.140 5.400 1.00 98.38 133 ILE A O 1
ATOM 1016 N N . ALA A 1 134 ? -8.212 9.639 7.537 1.00 98.44 134 ALA A N 1
ATOM 1017 C CA . ALA A 1 134 ? -9.615 10.019 7.437 1.00 98.44 134 ALA A CA 1
ATOM 1018 C C . ALA A 1 134 ? -9.777 11.514 7.131 1.00 98.44 134 ALA A C 1
ATOM 1020 O O . ALA A 1 134 ? -10.546 11.870 6.242 1.00 98.44 134 ALA A O 1
ATOM 1021 N N . ALA A 1 135 ? -9.020 12.378 7.807 1.00 98.38 135 ALA A N 1
ATOM 1022 C CA . ALA A 1 135 ? -9.096 13.823 7.618 1.00 98.38 135 ALA A CA 1
ATOM 1023 C C . ALA A 1 135 ? -8.656 14.272 6.215 1.00 98.38 135 ALA A C 1
ATOM 1025 O O . ALA A 1 135 ? -9.269 15.172 5.645 1.00 98.38 135 ALA A O 1
ATOM 1026 N N . ARG A 1 136 ? -7.605 13.662 5.653 1.00 97.75 136 ARG A N 1
ATOM 1027 C CA . ARG A 1 136 ? -7.000 14.110 4.386 1.00 97.75 136 ARG A CA 1
ATOM 1028 C C . ARG A 1 136 ? -7.640 13.491 3.151 1.00 97.75 136 ARG A C 1
ATOM 1030 O O . ARG A 1 136 ? -7.873 14.194 2.175 1.00 97.75 136 ARG A O 1
ATOM 1037 N N . TRP A 1 137 ? -7.934 12.192 3.192 1.00 98.50 137 TRP A N 1
ATOM 1038 C CA . TRP A 1 137 ? -8.418 11.452 2.020 1.00 98.50 137 TRP A CA 1
ATOM 1039 C C . TRP A 1 137 ? -9.864 10.968 2.157 1.00 98.50 137 TRP A C 1
ATOM 1041 O O . TRP A 1 137 ? -10.377 10.340 1.234 1.00 98.50 137 TRP A O 1
ATOM 1051 N N . ASN A 1 138 ? -10.536 11.237 3.285 1.00 98.38 138 ASN A N 1
ATOM 1052 C CA . ASN A 1 138 ? -11.876 10.719 3.581 1.00 98.38 138 ASN A CA 1
ATOM 1053 C C . ASN A 1 138 ? -11.950 9.185 3.445 1.00 98.38 138 ASN A C 1
ATOM 1055 O O . ASN A 1 138 ? -12.896 8.619 2.892 1.00 98.38 138 ASN A O 1
ATOM 1059 N N . ARG A 1 139 ? -10.901 8.498 3.915 1.00 98.44 139 ARG A N 1
ATOM 1060 C CA . ARG A 1 139 ? -10.784 7.035 3.896 1.00 98.44 139 ARG A CA 1
ATOM 1061 C C . ARG A 1 139 ? -10.608 6.482 5.303 1.00 98.44 139 ARG A C 1
ATOM 1063 O O . ARG A 1 139 ? -9.931 7.072 6.135 1.00 98.44 139 ARG A O 1
ATOM 1070 N N . THR A 1 140 ? -11.178 5.309 5.558 1.00 98.25 140 THR A N 1
ATOM 1071 C CA . THR A 1 140 ? -10.989 4.589 6.823 1.00 98.25 140 THR A CA 1
ATOM 1072 C C . THR A 1 140 ? -9.830 3.606 6.698 1.00 98.25 140 THR A C 1
ATOM 1074 O O . THR A 1 140 ? -9.827 2.763 5.800 1.00 98.25 140 THR A O 1
ATOM 1077 N N . ALA A 1 141 ? -8.870 3.693 7.619 1.00 98.12 141 ALA A N 1
ATOM 1078 C CA . ALA A 1 141 ? -7.787 2.727 7.760 1.00 98.12 141 ALA A CA 1
ATOM 1079 C C . ALA A 1 141 ? -8.018 1.829 8.981 1.00 98.12 141 ALA A C 1
ATOM 1081 O O . ALA A 1 141 ? -8.427 2.296 10.044 1.00 98.12 141 ALA A O 1
ATOM 1082 N N . THR A 1 142 ? -7.728 0.539 8.832 1.00 97.81 142 THR A N 1
ATOM 1083 C CA . THR A 1 142 ? -7.706 -0.406 9.951 1.00 97.81 142 THR A CA 1
ATOM 1084 C C . THR A 1 142 ? -6.407 -0.216 10.720 1.00 97.81 142 THR A C 1
ATOM 1086 O O . THR A 1 142 ? -5.328 -0.255 10.129 1.00 97.81 142 THR A O 1
ATOM 1089 N N . VAL A 1 143 ? -6.499 -0.022 12.034 1.00 95.94 143 VAL A N 1
ATOM 1090 C CA . VAL A 1 143 ? -5.313 0.063 12.889 1.00 95.94 143 VAL A CA 1
ATOM 1091 C C . VAL A 1 143 ? -4.864 -1.349 13.236 1.00 95.94 143 VAL A C 1
ATOM 1093 O O . VAL A 1 143 ? -5.519 -2.026 14.025 1.00 95.94 143 VAL A O 1
ATOM 1096 N N . LEU A 1 144 ? -3.752 -1.783 12.649 1.00 91.19 144 LEU A N 1
ATOM 1097 C CA . LEU A 1 144 ? -3.085 -3.034 12.995 1.00 91.19 144 LEU A CA 1
ATOM 1098 C C . LEU A 1 144 ? -1.659 -2.693 13.436 1.00 91.19 144 LEU A C 1
ATOM 1100 O O . LEU A 1 144 ? -0.878 -2.208 12.614 1.00 91.19 144 LEU A O 1
ATOM 1104 N N . PRO A 1 145 ? -1.319 -2.881 14.725 1.00 79.69 145 PRO A N 1
ATOM 1105 C CA . PRO A 1 145 ? 0.007 -2.556 15.215 1.00 79.69 145 PRO A CA 1
ATOM 1106 C C . PRO A 1 145 ? 1.058 -3.432 14.540 1.00 79.69 145 PRO A C 1
ATOM 1108 O O . PRO A 1 145 ? 0.789 -4.538 14.068 1.00 79.69 145 PRO A O 1
ATOM 1111 N N . HIS A 1 146 ? 2.273 -2.901 14.502 1.00 74.94 146 HIS A N 1
ATOM 1112 C CA . HIS A 1 146 ? 3.368 -3.524 13.791 1.00 74.94 146 HIS A CA 1
ATOM 1113 C C . HIS A 1 146 ? 3.697 -4.916 14.375 1.00 74.94 146 HIS A C 1
ATOM 1115 O O . HIS A 1 146 ? 3.787 -5.043 15.602 1.00 74.94 146 HIS A O 1
ATOM 1121 N N . PRO A 1 147 ? 3.920 -5.956 13.545 1.00 73.19 147 PRO A N 1
ATOM 1122 C CA . PRO A 1 147 ? 4.445 -7.226 14.034 1.00 73.19 147 PRO A CA 1
ATOM 1123 C C . PRO A 1 147 ? 5.850 -7.056 14.628 1.00 73.19 147 PRO A C 1
ATOM 1125 O O . PRO A 1 147 ? 6.509 -6.027 14.475 1.00 73.19 147 PRO A O 1
ATOM 1128 N N . HIS A 1 148 ? 6.347 -8.066 15.328 1.00 77.69 148 HIS A N 1
ATOM 1129 C CA . HIS A 1 148 ? 7.689 -8.005 15.898 1.00 77.69 148 HIS A CA 1
ATOM 1130 C C . HIS A 1 148 ? 8.763 -7.741 14.830 1.00 77.69 148 HIS A C 1
ATOM 1132 O O . HIS A 1 148 ? 8.626 -8.139 13.680 1.00 77.69 148 HIS A O 1
ATOM 1138 N N . VAL A 1 149 ? 9.853 -7.067 15.201 1.00 80.06 149 VAL A N 1
ATOM 1139 C CA . VAL A 1 149 ? 10.985 -6.785 14.286 1.00 80.06 149 VAL A CA 1
ATOM 1140 C C . VAL A 1 149 ? 12.178 -7.691 14.583 1.00 80.06 149 VAL A C 1
ATOM 1142 O O . VAL A 1 149 ? 12.979 -8.004 13.706 1.00 80.06 149 VAL A O 1
ATOM 1145 N N . VAL A 1 150 ? 12.276 -8.145 15.830 1.00 79.62 150 VAL A N 1
ATOM 1146 C CA . VAL A 1 150 ? 13.304 -9.069 16.306 1.00 79.62 150 VAL A CA 1
ATOM 1147 C C . VAL A 1 150 ? 12.782 -10.499 16.274 1.00 79.62 150 VAL A C 1
ATOM 1149 O O . VAL A 1 150 ? 11.584 -10.721 16.415 1.00 79.62 150 VAL A O 1
ATOM 1152 N N . GLN A 1 151 ? 13.678 -11.476 16.121 1.00 77.00 151 GLN A N 1
ATOM 1153 C CA . GLN A 1 151 ? 13.294 -12.891 16.122 1.00 77.00 151 GLN A CA 1
ATOM 1154 C C . GLN A 1 151 ? 12.494 -13.253 17.388 1.00 77.00 151 GLN A C 1
ATOM 1156 O O . GLN A 1 151 ? 12.817 -12.729 18.456 1.00 77.00 151 GLN A O 1
ATOM 1161 N N . PRO A 1 152 ? 11.539 -14.203 17.329 1.00 72.88 152 PRO A N 1
ATOM 1162 C CA . PRO A 1 152 ? 10.725 -14.585 18.487 1.00 72.88 152 PRO A CA 1
ATOM 1163 C C . PRO A 1 152 ? 11.543 -14.920 19.741 1.00 72.88 152 PRO A C 1
ATOM 1165 O O . PRO A 1 152 ? 11.202 -14.503 20.844 1.00 72.88 152 PRO A O 1
ATOM 1168 N N . ARG A 1 153 ? 12.702 -15.570 19.561 1.00 77.12 153 ARG A N 1
ATOM 1169 C CA . ARG A 1 153 ? 13.647 -15.878 20.649 1.00 77.12 153 ARG A CA 1
ATOM 1170 C C . ARG A 1 153 ? 14.188 -14.651 21.385 1.00 77.12 153 ARG A C 1
ATOM 1172 O O . ARG A 1 153 ? 14.685 -14.814 22.489 1.00 77.12 153 ARG A O 1
ATOM 1179 N N . LEU A 1 154 ? 14.174 -13.469 20.771 1.00 78.19 154 LEU A N 1
ATOM 1180 C CA . LEU A 1 154 ? 14.589 -12.201 21.377 1.00 78.19 154 LEU A CA 1
ATOM 1181 C C . LEU A 1 154 ? 13.417 -11.472 22.050 1.00 78.19 154 LEU A C 1
ATOM 1183 O O . LEU A 1 154 ? 13.659 -10.725 22.988 1.00 78.19 154 LEU A O 1
ATOM 1187 N N . LEU A 1 155 ? 12.172 -11.711 21.617 1.00 74.12 155 LEU A N 1
ATOM 1188 C CA . LEU A 1 155 ? 10.964 -11.150 22.244 1.00 74.12 155 LEU A CA 1
ATOM 1189 C C . LEU A 1 155 ? 10.666 -11.780 23.603 1.00 74.12 155 LEU A C 1
ATOM 1191 O O . LEU A 1 155 ? 10.146 -11.120 24.491 1.00 74.12 155 LEU A O 1
ATOM 1195 N N . SER A 1 156 ? 10.964 -13.071 23.743 1.00 75.62 156 SER A N 1
ATOM 1196 C CA . SER A 1 156 ? 10.656 -13.855 24.938 1.00 75.62 156 SER A CA 1
ATOM 1197 C C . SER A 1 156 ? 11.782 -13.857 25.980 1.00 75.62 156 SER A C 1
ATOM 1199 O O . SER A 1 156 ? 11.734 -14.661 26.911 1.00 75.62 156 SER A O 1
ATOM 1201 N N . ARG A 1 157 ? 12.835 -13.038 25.812 1.00 60.62 157 ARG A N 1
ATOM 1202 C CA . ARG A 1 157 ? 13.903 -12.910 26.819 1.00 60.62 157 ARG A CA 1
ATOM 1203 C C . ARG A 1 157 ? 13.459 -11.930 27.913 1.00 60.62 157 ARG A C 1
ATOM 1205 O O . ARG A 1 157 ? 12.877 -10.908 27.558 1.00 60.62 157 ARG A O 1
ATOM 1212 N N . PRO A 1 158 ? 13.707 -12.249 29.196 1.00 55.12 158 PRO A N 1
ATOM 1213 C CA . PRO A 1 158 ? 13.404 -11.354 30.309 1.00 55.12 158 PRO A CA 1
ATOM 1214 C C . PRO A 1 158 ? 14.241 -10.073 30.265 1.00 55.12 158 PRO A C 1
ATOM 1216 O O . PRO A 1 158 ? 15.364 -10.117 29.702 1.00 55.12 158 PRO A O 1
#

pLDDT: mean 88.16, std 13.76, range [40.0, 98.75]

Foldseek 3Di:
DEAFQCPDLQNVLVADPVNPPPDDYDHQDDVVPDDPPPPDQDQGPLLALVCCVVCVVVDQEYEYEDRCLVPALVSNLSSLVSCVVSVHAYEYECADPADPVDPDRVRVPSNCVRRLLSHPAYAYADPVVQVVSCVPVVDGHHHDHTGDSDDPVVVPDD

Sequence (158 aa):
MASVPAGHVYVRHCADPDGADGVLRLADPRPNGVPSTSQRWWPPVMLDPDWVDAHHEEFDVFHLHFGFDAQGPDALAALVAALRRHGKPLVYTAHDLRNPHQADPGPHLAALDVLVPAADRLITLTPGAAAEIAARWNRTATVLPHPHVVQPRLLSRP

Secondary structure (DSSP, 8-state):
-EEETTTSHHHHTTS-TTSTT--PPPPPPPGGG--TTSS--PPPGGGSHHHHHHHGGG-S-EEE-S--TT--HHHHHHHHHHHHHTT--EEEEE--SS-TT-S--HHHHHHHHHHHHH-SEEEESSHHHHHHHHHHHS--EEE-PPPPSS-HHHHT--